Protein AF-E0CX27-F1 (afdb_monomer_lite)

InterPro domains:
  IPR008254 Flavodoxin/nitric oxide synthase [PF00258] (8-45)
  IPR008254 Flavodoxin/nitric oxide synthase [PS50902] (6-71)
  IPR029039 Flavoprotein-like superfamily [G3DSA:3.40.50.360] (1-60)
  IPR029039 Flavoprotein-like superfamily [SSF52218] (5-60)

Foldseek 3Di:
DDAAEEEAEFEDPPCPRVVVQVVVQVVCVVVRHRYDYYYPVPDDPPPPDDDDPDDPPVPPPPPPDPDPDDD

Secondary structu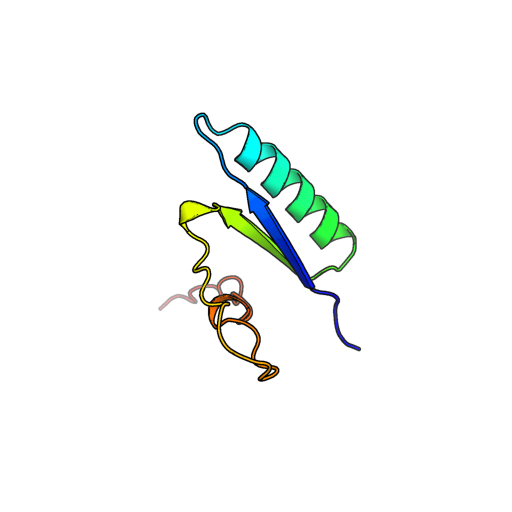re (DSSP, 8-state):
-PPPEEEEEE--SSSHHHHHHHHHHHHHHHTT-EEEEEEGGGS----SS-------GGGS-----------

Structure (mmCIF, N/CA/C/O backbone):
data_AF-E0CX27-F1
#
_entry.id   AF-E0CX27-F1
#
loop_
_atom_site.group_PDB
_atom_site.id
_atom_site.type_symbol
_atom_site.label_atom_id
_atom_site.label_alt_id
_atom_site.label_comp_id
_atom_site.label_asym_id
_atom_site.label_entity_id
_atom_site.label_seq_id
_atom_site.pdbx_PDB_ins_code
_atom_site.Cartn_x
_atom_site.Cartn_y
_atom_site.Cartn_z
_atom_site.occupancy
_a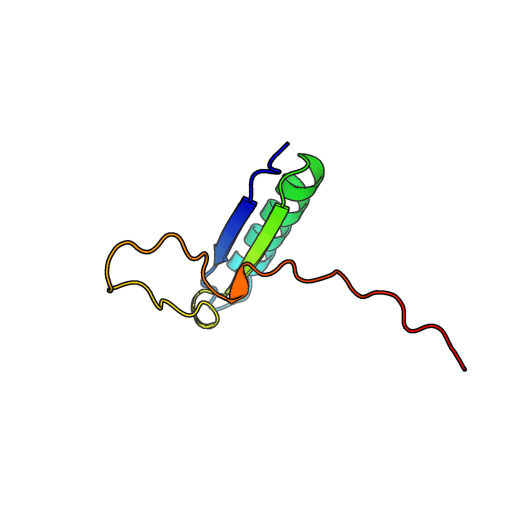tom_site.B_iso_or_equiv
_atom_site.auth_seq_id
_atom_site.auth_comp_id
_atom_site.auth_asym_id
_atom_site.auth_atom_id
_atom_site.pdbx_PDB_model_num
ATOM 1 N N . MET A 1 1 ? -16.337 -2.312 20.711 1.00 50.28 1 MET A N 1
ATOM 2 C CA . MET A 1 1 ? -16.254 -1.304 19.630 1.00 50.28 1 MET A CA 1
ATOM 3 C C . MET A 1 1 ? -15.459 -1.923 18.492 1.00 50.28 1 MET A C 1
ATOM 5 O O . MET A 1 1 ? -14.335 -2.338 18.740 1.00 50.28 1 MET A O 1
ATOM 9 N N . GLN A 1 2 ? -16.045 -2.084 17.305 1.00 68.81 2 GLN A N 1
ATOM 10 C CA . GLN A 1 2 ? -15.330 -2.636 16.148 1.00 68.81 2 GLN A CA 1
ATOM 11 C C . GLN A 1 2 ? -14.360 -1.576 15.614 1.00 68.81 2 GLN A C 1
ATOM 13 O O . GLN A 1 2 ? -14.778 -0.466 15.292 1.00 68.81 2 GLN A O 1
ATOM 18 N N . VAL A 1 3 ? -13.067 -1.897 15.562 1.00 72.81 3 VAL A N 1
ATOM 19 C CA . VAL A 1 3 ? -12.062 -1.028 14.938 1.00 72.81 3 VAL A CA 1
ATOM 20 C C . VAL A 1 3 ? -12.209 -1.165 13.419 1.00 72.81 3 VAL A C 1
ATOM 22 O O . VAL A 1 3 ? -12.083 -2.292 12.926 1.00 72.81 3 VAL A O 1
ATOM 25 N N . PRO A 1 4 ? -12.468 -0.077 12.669 1.00 81.50 4 PRO A N 1
ATOM 26 C CA . PRO A 1 4 ? -12.621 -0.167 11.223 1.00 81.50 4 PRO A CA 1
ATOM 27 C C . PRO A 1 4 ? -11.322 -0.673 10.585 1.00 81.50 4 PRO A C 1
ATOM 29 O O . PRO A 1 4 ? -10.235 -0.213 10.948 1.00 81.50 4 PRO A O 1
ATOM 32 N N . GLN A 1 5 ? -11.443 -1.622 9.655 1.00 85.00 5 GLN A N 1
ATOM 33 C CA . GLN A 1 5 ? -10.312 -2.216 8.942 1.00 85.00 5 GLN A CA 1
ATOM 34 C C . GLN A 1 5 ? -10.182 -1.605 7.539 1.00 85.00 5 GLN A C 1
ATOM 36 O O . GLN A 1 5 ? -11.178 -1.474 6.828 1.00 85.00 5 GLN A O 1
ATOM 41 N N . LEU A 1 6 ? -8.961 -1.250 7.141 1.00 85.88 6 LEU A N 1
ATOM 42 C CA . LEU A 1 6 ? -8.603 -0.713 5.830 1.00 85.88 6 LEU A CA 1
ATOM 43 C C . LEU A 1 6 ? -7.566 -1.631 5.170 1.00 85.88 6 LEU A C 1
ATOM 45 O O . LEU A 1 6 ? -6.482 -1.841 5.711 1.00 85.88 6 LEU A O 1
ATOM 49 N N . LEU A 1 7 ? -7.884 -2.147 3.985 1.00 87.69 7 LEU A N 1
ATOM 50 C CA . LEU A 1 7 ? -6.944 -2.880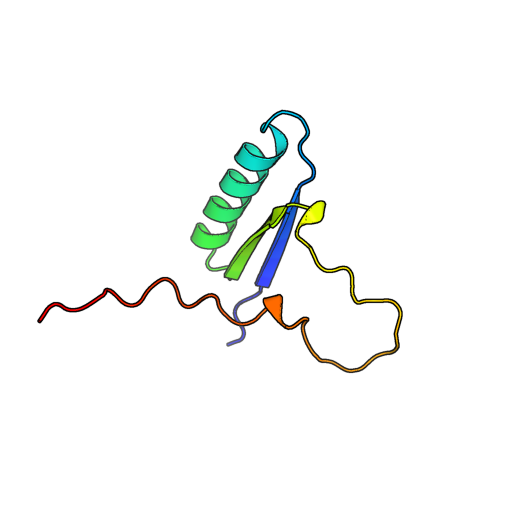 3.140 1.00 87.69 7 LEU A CA 1
ATOM 51 C C . LEU A 1 7 ? -6.519 -1.984 1.974 1.00 87.69 7 LEU A C 1
ATOM 53 O O . LEU A 1 7 ? -7.359 -1.547 1.190 1.00 87.69 7 LEU A O 1
ATOM 57 N N . VAL A 1 8 ? -5.220 -1.720 1.863 1.00 89.12 8 VAL A N 1
ATOM 58 C CA . VAL A 1 8 ? -4.612 -0.976 0.758 1.00 89.12 8 VAL A CA 1
ATOM 59 C C . VAL A 1 8 ? -3.918 -1.972 -0.161 1.00 89.12 8 VAL A C 1
ATOM 61 O O . VAL A 1 8 ? -2.926 -2.588 0.228 1.00 89.12 8 VAL A O 1
ATOM 64 N N . LEU A 1 9 ? -4.443 -2.121 -1.375 1.00 89.00 9 LEU A N 1
ATOM 65 C CA . LEU A 1 9 ? -3.842 -2.943 -2.420 1.00 89.00 9 LEU A CA 1
ATOM 66 C C . LEU A 1 9 ? -3.045 -2.058 -3.375 1.00 89.00 9 LEU A C 1
ATOM 68 O O . LEU A 1 9 ? -3.572 -1.056 -3.862 1.00 89.00 9 LEU A O 1
ATOM 72 N N . PHE A 1 10 ? -1.798 -2.429 -3.657 1.00 88.06 10 PHE A N 1
ATOM 73 C CA . PHE A 1 10 ? -0.945 -1.703 -4.596 1.00 88.06 10 PHE A CA 1
ATOM 74 C C . PHE A 1 10 ? -0.393 -2.630 -5.680 1.00 88.06 10 PHE A C 1
ATOM 76 O O . PHE A 1 10 ? 0.037 -3.742 -5.405 1.00 88.06 10 PHE A O 1
ATOM 83 N N . GLY A 1 11 ? -0.381 -2.169 -6.928 1.00 87.75 11 GLY A N 1
ATOM 84 C CA . GLY A 1 11 ? 0.380 -2.794 -8.010 1.00 87.75 11 GLY A CA 1
ATOM 85 C C . GLY A 1 11 ? 1.567 -1.900 -8.338 1.00 87.75 11 GLY A C 1
ATOM 86 O O . GLY A 1 11 ? 1.371 -0.715 -8.597 1.00 87.75 11 GLY A O 1
ATOM 87 N N . SER A 1 12 ? 2.789 -2.428 -8.297 1.00 75.06 12 SER A N 1
ATOM 88 C CA . SER A 1 12 ? 3.995 -1.637 -8.549 1.00 75.06 12 SER A CA 1
ATOM 89 C C . SER A 1 12 ? 4.951 -2.382 -9.466 1.00 75.06 12 SER A C 1
ATOM 91 O O . SER A 1 12 ? 5.278 -3.533 -9.205 1.00 75.06 12 SER A O 1
ATOM 93 N N . GLN A 1 13 ? 5.418 -1.717 -10.523 1.00 73.25 13 GLN A N 1
ATOM 94 C CA . GLN A 1 13 ? 6.467 -2.249 -11.397 1.00 73.25 13 GLN A CA 1
ATOM 95 C C . GLN A 1 13 ? 7.870 -1.838 -10.916 1.00 73.25 13 GLN A C 1
ATOM 97 O O . GLN A 1 13 ? 8.836 -2.557 -11.148 1.00 73.25 13 GLN A O 1
ATOM 102 N N . THR A 1 14 ? 7.983 -0.689 -10.240 1.00 76.69 14 THR A N 1
ATOM 103 C CA . THR A 1 14 ? 9.262 -0.043 -9.879 1.00 76.69 14 THR A CA 1
ATOM 104 C C . THR A 1 14 ? 9.342 0.406 -8.413 1.00 76.69 14 THR A C 1
ATOM 106 O O . THR A 1 14 ? 10.242 1.153 -8.048 1.00 76.69 14 THR A O 1
ATOM 109 N N . GLY A 1 15 ? 8.405 -0.013 -7.559 1.00 74.62 15 GLY A N 1
ATOM 110 C CA . GLY A 1 15 ? 8.387 0.307 -6.121 1.00 74.62 15 GLY A CA 1
ATOM 111 C C . GLY A 1 15 ? 7.585 1.556 -5.723 1.00 74.62 15 GLY A C 1
ATOM 112 O O . GLY A 1 15 ? 7.073 1.601 -4.614 1.00 74.62 15 GLY A O 1
ATOM 113 N N . THR A 1 16 ? 7.309 2.499 -6.631 1.00 83.75 16 THR A N 1
ATOM 114 C CA . THR A 1 16 ? 6.646 3.780 -6.288 1.00 83.75 16 THR A CA 1
ATOM 115 C C . THR A 1 16 ? 5.267 3.624 -5.636 1.00 83.75 16 THR A C 1
ATOM 117 O O . THR A 1 16 ? 4.944 4.321 -4.678 1.00 83.75 16 THR A O 1
ATOM 120 N N . ALA A 1 17 ? 4.441 2.692 -6.125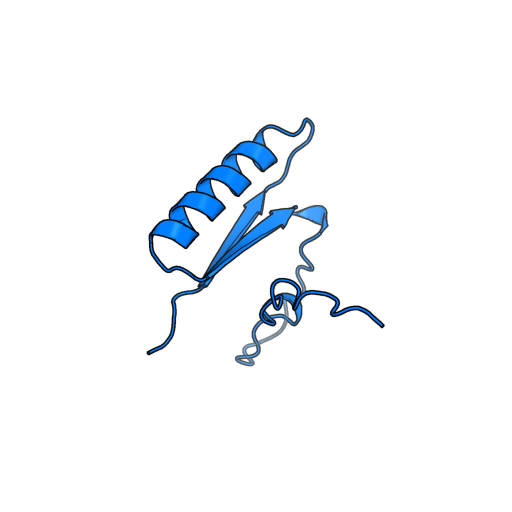 1.00 87.31 17 ALA A N 1
ATOM 121 C CA . ALA A 1 17 ? 3.112 2.481 -5.551 1.00 87.31 17 ALA A CA 1
ATOM 122 C C . ALA A 1 17 ? 3.161 1.818 -4.160 1.00 87.31 17 ALA A C 1
ATOM 124 O O . ALA A 1 17 ? 2.216 1.969 -3.389 1.00 87.31 17 ALA A O 1
ATOM 125 N N . GLN A 1 18 ? 4.252 1.120 -3.824 1.00 89.81 18 GLN A N 1
ATOM 126 C CA . GLN A 1 18 ? 4.449 0.528 -2.501 1.00 89.81 18 GLN A CA 1
ATOM 127 C C . GLN A 1 18 ? 4.698 1.616 -1.455 1.00 89.81 18 GLN A C 1
ATOM 129 O O . GLN A 1 18 ? 4.016 1.637 -0.433 1.00 89.81 18 GLN A O 1
ATOM 134 N N . ASP A 1 19 ? 5.610 2.550 -1.730 1.00 89.94 19 ASP A N 1
ATOM 135 C CA . ASP A 1 19 ? 5.962 3.624 -0.793 1.00 89.94 19 ASP A CA 1
ATOM 136 C C . ASP A 1 19 ? 4.743 4.481 -0.421 1.00 89.94 19 ASP A C 1
ATOM 138 O O . ASP A 1 19 ? 4.522 4.816 0.750 1.00 89.94 19 ASP A O 1
ATOM 142 N N . GLU A 1 20 ? 3.908 4.794 -1.417 1.00 91.94 20 GLU A N 1
ATOM 143 C CA . GLU A 1 20 ? 2.662 5.535 -1.219 1.00 91.94 20 GLU A CA 1
ATOM 144 C C . GLU A 1 20 ? 1.619 4.723 -0.443 1.00 91.94 20 GLU A C 1
ATOM 146 O O . GLU A 1 20 ? 0.952 5.249 0.454 1.00 91.94 20 GLU A O 1
ATOM 151 N N . ALA A 1 21 ? 1.508 3.423 -0.721 1.00 91.38 21 ALA A N 1
ATOM 152 C CA . ALA A 1 21 ? 0.600 2.538 -0.003 1.00 91.38 21 ALA A CA 1
ATOM 153 C C . ALA A 1 21 ? 1.016 2.357 1.468 1.00 91.38 21 ALA A C 1
ATOM 155 O O . ALA A 1 21 ? 0.176 2.419 2.369 1.00 91.38 21 ALA A O 1
ATOM 156 N N . GLU A 1 22 ? 2.312 2.221 1.745 1.00 91.88 22 GLU A N 1
ATOM 157 C CA . GLU A 1 22 ? 2.851 2.167 3.104 1.00 91.88 22 GLU A CA 1
ATOM 158 C C . GLU A 1 22 ? 2.650 3.486 3.851 1.00 91.88 22 GLU A C 1
ATOM 160 O O . GLU 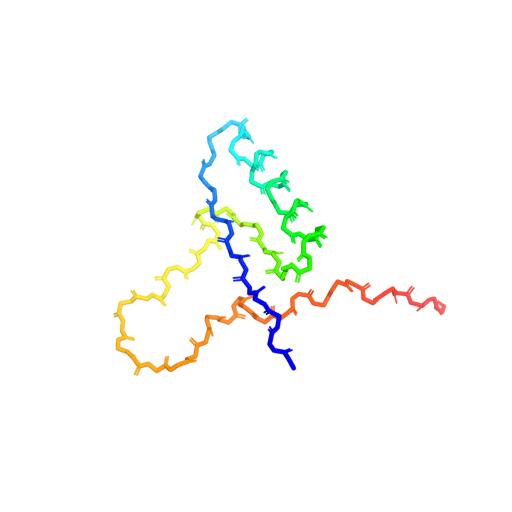A 1 22 ? 2.284 3.499 5.032 1.00 91.88 22 GLU A O 1
ATOM 165 N N . ARG A 1 23 ? 2.849 4.618 3.167 1.00 94.00 23 ARG A N 1
ATOM 166 C CA . ARG A 1 23 ? 2.573 5.948 3.716 1.00 94.00 23 ARG A CA 1
ATOM 167 C C . ARG A 1 23 ? 1.105 6.094 4.106 1.00 94.00 23 ARG A C 1
ATOM 169 O O . ARG A 1 23 ? 0.827 6.569 5.211 1.00 94.00 23 ARG A O 1
ATOM 176 N N . LEU A 1 24 ? 0.187 5.637 3.257 1.00 91.25 24 LEU A N 1
ATOM 177 C CA . LEU A 1 24 ? -1.240 5.598 3.565 1.00 91.25 24 LEU A CA 1
ATOM 178 C C . LEU A 1 24 ? -1.533 4.687 4.769 1.00 91.25 24 LEU A C 1
ATOM 180 O O . LEU A 1 24 ? -2.284 5.075 5.665 1.00 91.25 24 LEU A O 1
ATOM 184 N N . GLY A 1 25 ? -0.881 3.524 4.851 1.00 91.44 25 GLY A N 1
ATOM 185 C CA . GLY A 1 25 ? -1.020 2.605 5.981 1.00 91.44 25 GLY A CA 1
ATOM 186 C C . GLY A 1 25 ? -0.578 3.202 7.320 1.00 91.44 25 GLY A C 1
ATOM 187 O O . GLY A 1 25 ? -1.261 3.043 8.338 1.00 91.44 25 GLY A O 1
ATOM 188 N N . ARG A 1 26 ? 0.521 3.967 7.325 1.00 92.12 26 ARG A N 1
ATOM 189 C CA . ARG A 1 26 ? 0.982 4.708 8.512 1.00 92.12 26 ARG A CA 1
ATOM 190 C C . ARG A 1 26 ? -0.042 5.749 8.961 1.00 92.12 26 ARG A C 1
ATOM 192 O O . ARG A 1 26 ? -0.306 5.867 10.157 1.00 92.12 26 ARG A O 1
ATOM 199 N N . GLU A 1 27 ? -0.640 6.475 8.022 1.00 94.62 27 GLU A N 1
ATOM 200 C CA . GLU A 1 27 ? -1.656 7.488 8.319 1.00 94.62 27 GLU A CA 1
ATOM 201 C C . GLU A 1 27 ? -2.958 6.863 8.850 1.00 94.62 27 GLU A C 1
ATOM 203 O O . GLU A 1 27 ? -3.530 7.346 9.827 1.00 94.62 27 GLU A O 1
ATOM 208 N N . ALA A 1 28 ? -3.384 5.730 8.293 1.00 89.44 28 ALA A N 1
ATOM 209 C CA . ALA A 1 28 ? -4.531 4.978 8.796 1.00 89.44 28 ALA A CA 1
ATOM 210 C C . ALA A 1 28 ? -4.305 4.465 10.232 1.00 89.44 28 ALA A C 1
ATOM 212 O O . ALA A 1 28 ? -5.187 4.595 11.086 1.00 89.44 28 ALA A O 1
ATOM 213 N N . ARG A 1 29 ? -3.092 3.984 10.546 1.00 85.25 29 ARG A N 1
ATOM 214 C CA . ARG A 1 29 ? -2.724 3.559 11.907 1.00 85.25 29 ARG A CA 1
ATOM 215 C C . ARG A 1 29 ? -2.751 4.718 12.907 1.00 85.25 29 ARG A C 1
ATOM 217 O O . ARG A 1 29 ? -3.230 4.538 14.026 1.00 85.25 29 ARG A O 1
ATOM 224 N N . ARG A 1 30 ? -2.314 5.922 12.509 1.00 89.62 30 ARG A N 1
ATOM 225 C CA . ARG A 1 30 ? -2.431 7.143 13.340 1.00 89.62 30 ARG A CA 1
ATOM 226 C C . ARG A 1 30 ? -3.885 7.470 13.683 1.00 89.62 30 ARG A C 1
ATOM 228 O O . ARG A 1 30 ? -4.163 7.943 14.780 1.00 89.62 30 ARG A O 1
ATOM 235 N N . ARG A 1 31 ? -4.815 7.162 12.777 1.00 89.50 31 ARG A N 1
ATOM 236 C CA . ARG A 1 31 ? -6.263 7.367 12.951 1.00 89.50 31 ARG A CA 1
ATOM 237 C C . ARG A 1 31 ? -6.965 6.221 13.684 1.00 89.50 31 ARG A C 1
ATOM 239 O O . ARG A 1 31 ? -8.189 6.208 13.744 1.00 89.50 31 ARG A O 1
ATOM 246 N N . ARG A 1 32 ? -6.206 5.279 14.261 1.00 85.81 32 ARG A N 1
ATOM 247 C CA . ARG A 1 32 ? -6.721 4.079 14.942 1.00 85.81 32 ARG A CA 1
ATOM 248 C C . ARG A 1 32 ? -7.572 3.188 14.030 1.00 85.81 32 ARG A C 1
ATOM 250 O O . ARG A 1 32 ? -8.489 2.531 14.508 1.00 85.81 32 ARG A O 1
ATOM 257 N N . LEU A 1 33 ? -7.264 3.156 12.734 1.00 85.00 33 LEU A N 1
ATOM 258 C CA . LEU A 1 33 ? -7.806 2.170 11.802 1.00 85.00 33 LEU A CA 1
ATOM 259 C C . LEU A 1 33 ? -6.870 0.957 11.786 1.00 85.00 33 LEU A C 1
ATOM 261 O O . LEU A 1 33 ? -5.646 1.118 11.761 1.00 85.00 33 LEU A O 1
ATOM 265 N N . GLY A 1 34 ? -7.425 -0.253 11.790 1.00 84.56 34 GLY A N 1
ATOM 266 C CA . GLY A 1 34 ? -6.637 -1.452 11.516 1.00 84.56 34 GLY A CA 1
ATOM 267 C C . GLY A 1 34 ? -6.279 -1.444 10.039 1.00 84.56 34 GLY A C 1
ATOM 268 O O . GLY A 1 34 ? -7.159 -1.606 9.206 1.00 84.56 34 GLY A O 1
ATOM 269 N N . CYS A 1 35 ? -5.026 -1.156 9.693 1.00 87.94 35 CYS A N 1
ATOM 270 C CA . CYS A 1 35 ? -4.629 -1.003 8.298 1.00 87.94 35 CYS A CA 1
ATOM 271 C C . CYS A 1 35 ? -3.648 -2.086 7.879 1.00 87.94 35 CYS A C 1
ATOM 273 O O . CYS A 1 35 ? -2.659 -2.329 8.572 1.00 87.94 35 CYS A O 1
ATOM 275 N N . ARG A 1 36 ? -3.884 -2.661 6.702 1.00 86.44 36 ARG A N 1
ATOM 276 C CA . ARG A 1 36 ? -2.966 -3.581 6.040 1.00 86.44 36 ARG A CA 1
ATOM 277 C C . ARG A 1 36 ? -2.648 -3.087 4.640 1.00 86.44 36 ARG A C 1
ATOM 279 O O . ARG A 1 36 ? -3.533 -2.613 3.936 1.00 86.44 36 ARG A O 1
ATOM 286 N N . VAL A 1 37 ? -1.386 -3.203 4.257 1.00 89.50 37 VAL A N 1
ATOM 287 C CA . VAL A 1 37 ? -0.880 -2.837 2.934 1.00 89.50 37 VAL A CA 1
ATOM 288 C C . VAL A 1 37 ? -0.370 -4.110 2.272 1.00 89.50 37 VAL A C 1
ATOM 290 O O . VAL A 1 37 ? 0.364 -4.864 2.909 1.00 89.50 37 VAL A O 1
ATOM 293 N N . GLN A 1 38 ? -0.791 -4.385 1.039 1.00 88.00 38 GLN A N 1
ATOM 294 C CA . GLN A 1 38 ? -0.446 -5.622 0.340 1.00 88.00 38 GLN A CA 1
ATOM 295 C C . GLN A 1 38 ? -0.311 -5.398 -1.165 1.00 88.00 38 GLN A C 1
ATOM 297 O O . GLN A 1 38 ? -1.037 -4.599 -1.757 1.00 88.00 38 GLN A O 1
ATOM 302 N N . ALA A 1 39 ? 0.623 -6.120 -1.778 1.00 86.44 39 ALA A N 1
ATOM 303 C CA . ALA A 1 39 ? 0.796 -6.109 -3.219 1.00 86.44 39 ALA A CA 1
ATOM 304 C C . ALA A 1 39 ? -0.360 -6.858 -3.910 1.00 86.44 39 ALA A C 1
ATOM 306 O O . ALA A 1 39 ? -0.870 -7.851 -3.385 1.00 86.44 39 ALA A O 1
ATOM 307 N N . LEU A 1 40 ? -0.793 -6.370 -5.073 1.00 83.81 40 LEU A N 1
ATOM 308 C CA . LEU A 1 40 ? -1.951 -6.883 -5.812 1.00 83.81 40 LEU A CA 1
ATOM 309 C C . LEU A 1 40 ? -1.761 -8.346 -6.242 1.00 83.81 40 LEU A C 1
ATOM 311 O O . LEU A 1 40 ? -2.698 -9.133 -6.187 1.00 83.81 40 LEU A O 1
ATOM 315 N N . ASP A 1 41 ? -0.545 -8.705 -6.642 1.00 79.19 41 ASP A N 1
ATOM 316 C CA . ASP A 1 41 ? -0.128 -10.061 -7.018 1.00 79.19 41 ASP A CA 1
ATOM 317 C C . ASP A 1 41 ? -0.094 -11.027 -5.822 1.00 79.19 41 ASP A C 1
ATOM 319 O O . ASP A 1 41 ? -0.298 -12.228 -5.976 1.00 79.19 41 ASP A O 1
ATOM 323 N N . SER A 1 42 ? 0.109 -10.489 -4.620 1.00 72.69 42 SER A N 1
ATOM 324 C CA . SER A 1 42 ? 0.081 -11.226 -3.354 1.00 72.69 42 SER A CA 1
ATOM 325 C C . SER A 1 42 ? -1.311 -11.276 -2.713 1.00 72.69 42 SER A C 1
ATOM 327 O O . SER A 1 42 ? -1.471 -11.894 -1.657 1.00 72.69 42 SER A O 1
ATOM 329 N N . TYR A 1 43 ? -2.315 -10.615 -3.302 1.00 71.94 43 TYR A N 1
ATOM 330 C CA . TYR A 1 43 ? -3.691 -10.657 -2.820 1.00 71.94 43 TYR A CA 1
ATOM 331 C C . TYR A 1 43 ? -4.434 -11.829 -3.458 1.00 71.94 43 TYR A C 1
ATOM 333 O O . TYR A 1 43 ? -4.694 -11.854 -4.661 1.00 71.94 43 TYR A O 1
ATOM 341 N N . SER A 1 44 ? -4.795 -12.818 -2.640 1.00 64.88 44 SER A N 1
ATOM 342 C CA . SER A 1 44 ? -5.568 -13.965 -3.105 1.00 64.88 44 SER A CA 1
ATOM 343 C C . SER A 1 44 ? -7.005 -13.520 -3.384 1.00 64.88 44 SER A C 1
ATOM 345 O O . SER A 1 44 ? -7.831 -13.422 -2.478 1.00 64.88 44 SER A O 1
ATOM 347 N N . VAL A 1 45 ? -7.311 -13.227 -4.652 1.00 58.47 45 VAL A N 1
ATOM 348 C CA . VAL A 1 45 ? -8.653 -12.863 -5.145 1.00 58.47 45 VAL A CA 1
ATOM 349 C C . VAL A 1 45 ? -9.588 -14.082 -5.143 1.00 58.47 45 VAL A C 1
ATOM 351 O O . VAL A 1 45 ? -10.198 -14.445 -6.144 1.00 58.47 45 VAL A O 1
ATOM 354 N N . VAL A 1 46 ? -9.748 -14.748 -4.000 1.00 55.66 46 VAL A N 1
ATOM 355 C CA . VAL A 1 46 ? -10.815 -15.737 -3.822 1.00 55.66 46 VAL A CA 1
ATOM 356 C C . VAL A 1 46 ? -12.102 -14.975 -3.519 1.00 55.66 46 VAL A C 1
ATOM 358 O O . VAL A 1 46 ? -12.559 -14.903 -2.381 1.00 55.66 46 VAL A O 1
ATOM 361 N N . ARG A 1 47 ? -12.690 -14.343 -4.543 1.00 49.72 47 ARG A N 1
ATOM 362 C CA . ARG A 1 47 ? -14.064 -13.833 -4.449 1.00 49.72 47 ARG A CA 1
ATOM 363 C C . ARG A 1 47 ? -14.773 -13.780 -5.798 1.00 49.72 47 ARG A C 1
ATOM 365 O O . ARG A 1 47 ? -15.005 -12.720 -6.366 1.00 49.72 47 ARG A O 1
ATOM 372 N N . LEU A 1 48 ? -15.214 -14.951 -6.242 1.00 48.50 48 LEU A N 1
ATOM 373 C CA . LEU A 1 48 ? -16.357 -15.093 -7.145 1.00 48.50 48 LEU A CA 1
ATOM 374 C C . LEU A 1 48 ? -17.171 -16.319 -6.712 1.00 48.50 48 LEU A C 1
ATOM 376 O O . LEU A 1 48 ? -17.267 -17.326 -7.399 1.00 48.50 48 LEU A O 1
ATOM 380 N N . GLY A 1 49 ? -17.710 -16.250 -5.496 1.00 51.00 49 GLY A N 1
ATOM 381 C CA . GLY A 1 49 ? -18.492 -17.332 -4.910 1.00 51.00 49 GLY A CA 1
ATOM 382 C C . GLY A 1 49 ? -19.254 -16.848 -3.688 1.00 51.00 49 GLY A C 1
ATOM 383 O O . GLY A 1 49 ? -18.714 -16.869 -2.597 1.00 51.00 49 GLY A O 1
ATOM 384 N N . ARG A 1 50 ? -20.478 -16.364 -3.929 1.00 51.00 50 ARG A N 1
ATOM 385 C CA . ARG A 1 50 ? -21.639 -16.290 -3.018 1.00 51.00 50 ARG A CA 1
ATOM 386 C C . ARG A 1 50 ? -21.391 -15.936 -1.539 1.00 51.00 50 ARG A C 1
ATOM 388 O O . ARG A 1 50 ? -20.833 -16.718 -0.790 1.00 51.00 50 ARG A O 1
ATOM 395 N N . TYR A 1 51 ? -21.971 -14.800 -1.131 1.00 50.09 51 TYR A N 1
ATOM 396 C CA . TYR A 1 51 ? -22.362 -14.410 0.234 1.00 50.09 51 TYR A CA 1
ATOM 397 C C . TYR A 1 51 ? -22.261 -15.516 1.308 1.00 50.09 51 TYR A C 1
ATOM 399 O O . TYR A 1 51 ? -23.224 -16.227 1.579 1.00 50.09 51 TYR A O 1
ATOM 407 N N . GLY A 1 52 ? -21.114 -15.588 1.969 1.00 51.91 52 GLY A N 1
ATOM 408 C CA . GLY A 1 52 ? -20.947 -16.092 3.328 1.00 51.91 52 GLY A CA 1
ATOM 409 C C . GLY A 1 52 ? -20.014 -15.096 4.000 1.00 51.91 52 GLY A C 1
ATOM 410 O O . GLY A 1 52 ? -19.003 -14.743 3.403 1.00 51.91 52 GLY A O 1
ATOM 411 N N . GLY A 1 53 ? -20.404 -14.528 5.140 1.00 54.50 53 GLY A N 1
ATOM 412 C CA . GLY A 1 53 ? -19.763 -13.373 5.788 1.00 54.50 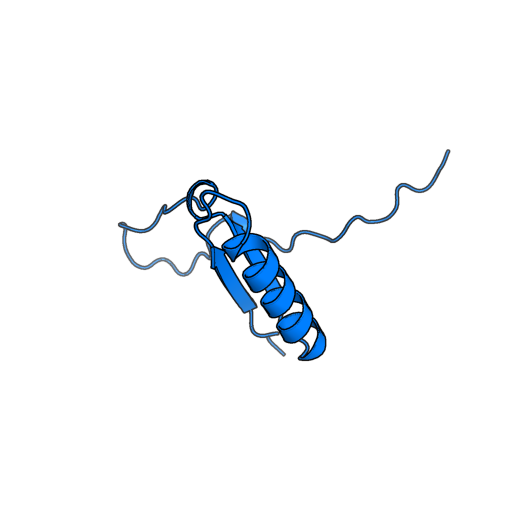53 GLY A CA 1
ATOM 413 C C . GLY A 1 53 ? -18.343 -13.598 6.316 1.00 54.50 53 GLY A C 1
ATOM 414 O O . GLY A 1 53 ? -17.946 -12.920 7.261 1.00 54.50 53 GLY A O 1
ATOM 415 N N . ASP A 1 54 ? -17.592 -14.524 5.731 1.00 54.22 54 ASP A N 1
ATOM 416 C CA . ASP A 1 54 ? -16.248 -14.870 6.142 1.00 54.22 54 ASP A CA 1
ATOM 417 C C . ASP A 1 54 ? -15.261 -13.865 5.526 1.00 54.22 54 ASP A C 1
ATOM 419 O O . ASP A 1 54 ? -15.147 -13.752 4.295 1.00 54.22 54 ASP A O 1
ATOM 423 N N . PRO A 1 55 ? -14.563 -13.068 6.354 1.00 55.53 55 PRO A N 1
ATOM 424 C CA . PRO A 1 55 ? -13.462 -12.264 5.860 1.00 55.53 55 PRO A CA 1
ATOM 425 C C . PRO A 1 55 ? -12.391 -13.221 5.307 1.00 55.53 55 PRO A C 1
ATOM 427 O O . PRO A 1 55 ? -12.218 -14.316 5.850 1.00 55.53 55 PRO A O 1
ATOM 430 N N . PRO A 1 56 ? -11.698 -12.868 4.208 1.00 56.47 56 PRO A N 1
ATOM 431 C CA . PRO A 1 56 ? -10.727 -13.776 3.625 1.00 56.47 56 PRO A CA 1
ATOM 432 C C . PRO A 1 56 ? -9.640 -14.110 4.665 1.00 56.47 56 PRO A C 1
ATOM 434 O O . PRO A 1 56 ? -9.413 -13.325 5.587 1.00 56.47 56 PRO A O 1
ATOM 437 N N . PRO A 1 57 ? -9.027 -15.306 4.600 1.00 55.78 57 PRO A N 1
ATOM 438 C CA . PRO A 1 57 ? -8.189 -15.853 5.678 1.00 55.78 57 PRO A CA 1
ATOM 439 C C . PRO A 1 57 ? -6.981 -14.970 6.009 1.00 55.78 57 PRO A C 1
ATOM 441 O O . PRO A 1 57 ? -6.404 -15.049 7.091 1.00 55.78 57 PRO A O 1
ATOM 444 N N . ASP A 1 58 ? -6.617 -14.094 5.083 1.00 58.22 58 ASP A N 1
ATOM 445 C CA . ASP A 1 58 ? -5.607 -13.078 5.256 1.00 58.22 58 ASP A CA 1
ATOM 446 C C . ASP A 1 58 ? -6.057 -11.966 6.232 1.00 58.22 58 ASP A C 1
ATOM 448 O O . ASP A 1 58 ? -5.206 -11.435 6.933 1.00 58.22 58 ASP A O 1
ATOM 452 N N . PHE A 1 59 ? -7.344 -11.648 6.393 1.00 54.38 59 PHE A N 1
ATOM 453 C CA . PHE A 1 59 ? -7.844 -10.678 7.389 1.00 54.38 59 PHE A CA 1
ATOM 454 C C . PHE A 1 59 ? -7.666 -11.101 8.853 1.00 54.38 59 PHE A C 1
ATOM 456 O O . PHE A 1 59 ? -8.000 -10.316 9.747 1.00 54.38 59 PHE A O 1
ATOM 463 N N . ALA A 1 60 ? -7.138 -12.298 9.128 1.00 56.03 60 ALA A N 1
ATOM 464 C CA . ALA A 1 60 ? -6.663 -12.622 10.465 1.00 56.03 60 ALA A CA 1
ATOM 465 C C . ALA A 1 60 ? -5.686 -11.523 10.929 1.00 56.03 60 ALA A C 1
ATOM 467 O O . ALA A 1 60 ? -4.809 -11.121 10.154 1.00 56.03 60 ALA A O 1
ATOM 468 N N . PRO A 1 61 ? -5.837 -10.990 12.158 1.00 48.62 61 PRO A N 1
ATOM 469 C CA . PRO A 1 61 ? -4.903 -10.008 12.676 1.00 48.62 61 PRO A CA 1
ATOM 470 C C . PRO A 1 61 ? -3.506 -10.610 12.559 1.00 48.62 61 PRO A C 1
ATOM 472 O O . PRO A 1 61 ? -3.215 -11.649 13.145 1.00 48.62 61 PRO A O 1
ATOM 475 N N . SER A 1 62 ? -2.656 -9.985 11.742 1.00 52.06 62 SER A N 1
ATOM 476 C CA . SER A 1 62 ? -1.227 -10.235 11.814 1.00 52.06 62 SER A CA 1
ATOM 477 C C . SER A 1 62 ? -0.820 -9.732 13.187 1.00 52.06 62 SER A C 1
ATOM 479 O O . SER A 1 62 ? -0.622 -8.528 13.359 1.00 52.06 62 SER A O 1
ATOM 481 N N . ASP A 1 63 ? -0.827 -10.630 14.175 1.00 48.25 63 ASP A N 1
ATOM 482 C CA . ASP A 1 63 ? -0.256 -10.388 15.488 1.00 48.25 63 ASP A CA 1
ATOM 483 C C . ASP A 1 63 ? 1.152 -9.867 15.228 1.00 48.25 63 ASP A C 1
ATOM 485 O O . ASP A 1 63 ? 2.053 -10.595 14.806 1.00 48.25 63 ASP A O 1
ATOM 489 N N . GLY A 1 64 ? 1.301 -8.548 15.368 1.00 47.88 64 GLY A N 1
ATOM 490 C CA . GLY A 1 64 ? 2.588 -7.893 15.293 1.00 47.88 64 GLY A CA 1
ATOM 491 C C . GLY A 1 64 ? 3.458 -8.577 16.327 1.00 47.88 64 GLY A C 1
ATOM 492 O O . GLY A 1 64 ? 3.102 -8.561 17.504 1.00 47.88 64 GLY A O 1
ATOM 493 N N . GLY A 1 65 ? 4.521 -9.222 15.841 1.00 46.47 65 GLY A N 1
ATOM 494 C CA . GLY A 1 65 ? 5.382 -10.139 16.573 1.00 46.47 65 GLY A CA 1
ATOM 495 C C . GLY A 1 65 ? 5.402 -9.885 18.072 1.00 46.47 65 GLY A C 1
ATOM 496 O O . GLY A 1 65 ? 5.970 -8.897 18.541 1.00 46.47 65 GLY A O 1
ATOM 497 N N . ARG A 1 66 ? 4.803 -10.811 18.828 1.00 44.38 66 ARG A N 1
ATOM 498 C CA . ARG A 1 66 ? 5.214 -11.006 20.211 1.00 44.38 66 ARG A CA 1
ATOM 499 C C . ARG A 1 66 ? 6.689 -11.372 20.161 1.00 44.38 66 ARG A C 1
ATOM 501 O O . ARG A 1 66 ? 7.071 -12.395 19.600 1.00 44.38 66 ARG A O 1
ATOM 508 N N . LEU A 1 67 ? 7.468 -10.433 20.674 1.00 49.28 67 LEU A N 1
ATOM 509 C CA . LEU A 1 67 ? 8.878 -10.506 21.002 1.00 49.28 67 LEU A CA 1
ATOM 510 C C . LEU A 1 67 ? 9.261 -11.943 21.372 1.00 49.28 67 LEU A C 1
ATOM 512 O O . LEU A 1 67 ? 8.678 -12.526 22.284 1.00 49.28 67 LEU A O 1
ATOM 516 N N . SER A 1 68 ? 10.230 -12.498 20.646 1.00 47.84 68 SER A N 1
ATOM 517 C CA . SER A 1 68 ? 10.964 -13.679 21.082 1.00 47.84 68 SER A CA 1
ATOM 518 C C . SER A 1 68 ? 11.627 -13.345 22.418 1.00 47.84 68 SER A C 1
ATOM 520 O O . SER A 1 68 ? 12.654 -12.671 22.450 1.00 47.84 68 SER A O 1
ATOM 522 N N . GLU A 1 69 ? 11.006 -13.762 23.520 1.00 50.75 69 GLU A N 1
ATOM 523 C CA . GLU A 1 69 ? 11.673 -13.838 24.813 1.00 50.75 69 GLU A CA 1
ATOM 524 C C . GLU A 1 69 ? 12.679 -14.993 24.771 1.00 50.75 69 GLU A C 1
ATOM 526 O O . GLU A 1 69 ? 12.362 -16.144 24.474 1.00 50.75 69 GLU A O 1
ATOM 531 N N . SER A 1 70 ? 13.917 -14.590 25.012 1.00 56.09 70 SER A N 1
ATOM 532 C CA . SER A 1 70 ? 15.140 -15.330 25.289 1.00 56.09 70 SER A CA 1
ATOM 533 C C . SER A 1 70 ? 14.993 -16.543 26.214 1.00 56.09 70 SER A C 1
ATOM 535 O O . SER A 1 70 ? 14.387 -16.442 27.284 1.00 56.09 70 SER A O 1
ATOM 537 N N . HIS A 1 71 ? 15.695 -17.623 25.862 1.00 50.44 71 HIS A N 1
ATOM 538 C CA . HIS A 1 71 ? 16.318 -18.537 26.819 1.00 50.44 71 HIS A CA 1
ATOM 539 C C . HIS A 1 71 ? 17.724 -18.897 26.338 1.00 50.44 71 HIS A C 1
ATOM 541 O O . HIS A 1 71 ? 17.874 -19.105 25.112 1.00 50.44 71 HIS A O 1
#

Sequence (71 aa):
MQVPQLLVLFGSQTGTAQDEAERLGREARRRRLGCRVQALDSYSVVRLGRYGGDPPPDFAPSDGGRLSESH

Organism: Mus musculus (NCBI:txid10090)

pLDDT: mean 71.81, std 17.16, range [44.38, 94.62]

Radius of gyration: 14.79 Å; chains: 1; bounding box: 39×26×38 Å